Protein AF-A0A353RVN6-F1 (afdb_monomer)

Foldseek 3Di:
DDDDDDDDDPPPPPPDDDDPPPPPDDDPVNVVVVVVVVVVVCVVPVVVVVLVVLLVLVVLVLVLQVLLVVLQVVLCVVPVAGDQDPVSRPPSPRDDRDFFDDKGAHQQDADAQPQRPGDGAGFGIKTAGPVSQKIWTAHDPPRQIDIDGRPDPSCVSNPRDDD

pLDDT: mean 74.22, std 13.63, range [40.97, 96.5]

Mean predicted aligned error: 13.71 Å

Secondary structure (DSSP, 8-state):
------------------------PPPHHHHHHHHHHHHHHHHHHHHHHHHHHHHHHHHHHHHHHHHHHHHHHHHHHHHSS--SSGGGSTT------SSEEEEEE-SS-----TTS-------SEEEEETTSSEEEEE-TTTS-EEEEESSS-HHHHTT----

Radius of gyration: 33.7 Å; Cα contacts (8 Å, |Δi|>4): 199; chains: 1; bounding box: 41×95×95 Å

Structure (mmCIF, N/CA/C/O backbone):
data_AF-A0A353RVN6-F1
#
_entry.id   AF-A0A353RVN6-F1
#
loop_
_atom_site.group_PDB
_atom_site.id
_atom_site.type_symbol
_atom_site.label_atom_id
_atom_site.label_alt_id
_atom_site.label_comp_id
_atom_site.label_asym_id
_atom_site.label_entity_id
_atom_site.label_seq_id
_atom_site.pdbx_PDB_ins_code
_atom_site.Cartn_x
_atom_site.Cartn_y
_atom_site.Cartn_z
_atom_site.occupancy
_atom_site.B_iso_or_equiv
_atom_site.auth_seq_id
_atom_site.auth_comp_id
_atom_site.auth_asym_id
_atom_site.auth_atom_id
_atom_site.pdbx_PDB_model_num
ATOM 1 N N . MET A 1 1 ? 1.000 76.760 68.430 1.00 48.06 1 MET A N 1
ATOM 2 C CA . MET A 1 1 ? 1.349 75.352 68.724 1.00 48.06 1 MET A CA 1
ATOM 3 C C . MET A 1 1 ? 0.126 74.508 68.380 1.00 48.06 1 MET A C 1
ATOM 5 O O . MET A 1 1 ? -0.880 74.608 69.068 1.00 48.06 1 MET A O 1
ATOM 9 N N . SER A 1 2 ? 0.143 73.864 67.212 1.00 41.19 2 SER A N 1
ATOM 10 C CA . SER A 1 2 ? -1.059 73.385 66.518 1.00 41.19 2 SER A CA 1
ATOM 11 C C . SER A 1 2 ? -1.631 72.085 67.089 1.00 41.19 2 SER A C 1
ATOM 13 O O . SER A 1 2 ? -0.909 71.148 67.416 1.00 41.19 2 SER A O 1
ATOM 15 N N . ILE A 1 3 ? -2.959 72.072 67.134 1.00 42.62 3 ILE A N 1
ATOM 16 C CA . ILE A 1 3 ? -3.902 70.984 67.399 1.00 42.62 3 ILE A CA 1
ATOM 17 C C . ILE A 1 3 ? -3.773 69.874 66.343 1.00 42.62 3 ILE A C 1
ATOM 19 O O . ILE A 1 3 ? -3.524 70.168 65.176 1.00 42.62 3 ILE A O 1
ATOM 23 N N . GLY A 1 4 ? -4.067 68.621 66.714 1.00 47.19 4 GLY A N 1
ATOM 24 C CA . GLY A 1 4 ? -4.467 67.604 65.732 1.00 47.19 4 GLY A CA 1
ATOM 25 C C . GLY A 1 4 ? -4.397 66.165 66.229 1.00 47.19 4 GLY A C 1
ATOM 26 O O . GLY A 1 4 ? -3.385 65.497 66.058 1.00 47.19 4 GLY A O 1
ATOM 27 N N . LYS A 1 5 ? -5.479 65.672 66.845 1.00 55.50 5 LYS A N 1
ATOM 28 C CA . LYS A 1 5 ? -5.591 64.299 67.352 1.00 55.50 5 LYS A CA 1
ATOM 29 C C . LYS A 1 5 ? -5.629 63.248 66.237 1.00 55.50 5 LYS A C 1
ATOM 31 O O . LYS A 1 5 ? -6.300 63.398 65.221 1.00 55.50 5 LYS A O 1
ATOM 36 N N . ASN A 1 6 ? -4.976 62.136 66.555 1.00 48.28 6 ASN A N 1
ATOM 37 C CA . ASN A 1 6 ? -5.017 60.825 65.922 1.00 48.28 6 ASN A CA 1
ATOM 38 C C . ASN A 1 6 ? -6.468 60.387 65.624 1.00 48.28 6 ASN A C 1
ATOM 40 O O . ASN A 1 6 ? -7.250 60.144 66.547 1.00 48.28 6 ASN A O 1
ATOM 44 N N . LYS A 1 7 ? -6.837 60.290 64.342 1.00 57.12 7 LYS A N 1
ATOM 45 C CA . LYS A 1 7 ? -8.123 59.730 63.910 1.00 57.12 7 LYS A CA 1
ATOM 46 C C . LYS A 1 7 ? -7.844 58.544 62.997 1.00 57.12 7 LYS A C 1
ATOM 48 O O . LYS A 1 7 ? -7.457 58.707 61.845 1.00 57.12 7 LYS A O 1
ATOM 53 N N . LYS A 1 8 ? -8.010 57.350 63.574 1.00 55.03 8 LYS A N 1
ATOM 54 C CA . LYS A 1 8 ? -7.943 56.050 62.904 1.00 55.03 8 LYS A CA 1
ATOM 55 C C . LYS A 1 8 ? -8.741 56.113 61.603 1.00 55.03 8 LYS A C 1
ATOM 57 O O . LYS A 1 8 ? -9.913 56.476 61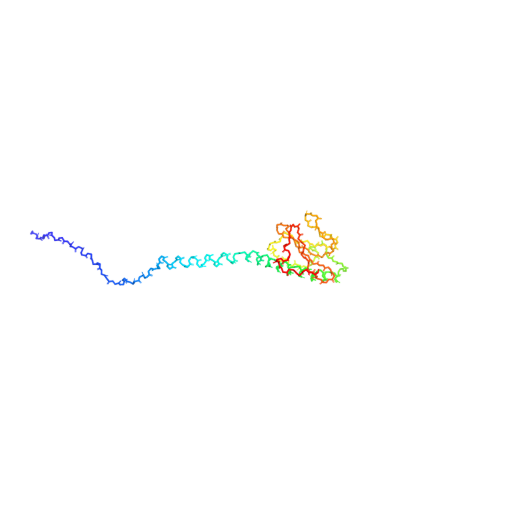.632 1.00 55.03 8 LYS A O 1
ATOM 62 N N . ILE A 1 9 ? -8.103 55.772 60.490 1.00 64.31 9 ILE A N 1
ATOM 63 C CA . ILE A 1 9 ? -8.745 55.635 59.184 1.00 64.31 9 ILE A CA 1
ATOM 64 C C . ILE A 1 9 ? -9.361 54.231 59.157 1.00 64.31 9 ILE A C 1
ATOM 66 O O . ILE A 1 9 ? -8.608 53.257 59.097 1.00 64.31 9 ILE A O 1
ATOM 70 N N . PRO A 1 10 ? -10.693 54.059 59.237 1.00 55.97 10 PRO A N 1
ATOM 71 C CA . PRO A 1 10 ? -11.282 52.768 58.950 1.00 55.97 10 PRO A CA 1
ATOM 72 C C . PRO A 1 10 ? -11.250 52.593 57.432 1.00 55.97 10 PRO A C 1
ATOM 74 O O . PRO A 1 10 ? -12.097 53.134 56.718 1.00 55.97 10 PRO A O 1
ATOM 77 N N . LEU A 1 11 ? -10.271 51.840 56.929 1.00 61.94 11 LEU A N 1
ATOM 78 C CA . LEU A 1 11 ? -10.342 51.252 55.593 1.00 61.94 11 LEU A CA 1
ATOM 79 C C . LEU A 1 11 ? -11.513 50.259 55.591 1.00 61.94 11 LEU A C 1
ATOM 81 O O . LEU A 1 11 ? -11.360 49.061 55.811 1.00 61.94 11 LEU A O 1
ATOM 85 N N . LYS A 1 12 ? -12.723 50.801 55.406 1.00 55.19 12 LYS A N 1
ATOM 86 C CA . LYS A 1 12 ? -13.936 50.055 55.093 1.00 55.19 12 LYS A CA 1
ATOM 87 C C . LYS A 1 12 ? -13.676 49.357 53.765 1.00 55.19 12 LYS A C 1
ATOM 89 O O . LYS A 1 12 ? -13.787 49.977 52.709 1.00 55.19 12 LYS A O 1
ATOM 94 N N . LEU A 1 13 ? -13.329 48.073 53.854 1.00 50.72 13 LEU A N 1
ATOM 95 C C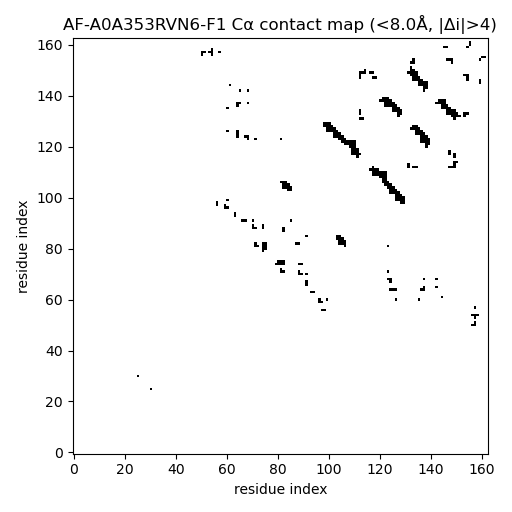A . LEU A 1 13 ? -13.413 47.097 52.777 1.00 50.72 13 LEU A CA 1
ATOM 96 C C . LEU A 1 13 ? -14.797 47.220 52.129 1.00 50.72 13 LEU A C 1
ATOM 98 O O . LEU A 1 13 ? -15.795 46.678 52.604 1.00 50.72 13 LEU A O 1
ATOM 102 N N . ARG A 1 14 ? -14.864 47.990 51.047 1.00 53.34 14 ARG A N 1
ATOM 103 C CA . ARG A 1 14 ? -16.009 48.037 50.153 1.00 53.34 14 ARG A CA 1
ATOM 104 C C . ARG A 1 14 ? -15.912 46.830 49.232 1.00 53.34 14 ARG A C 1
ATOM 106 O O . ARG A 1 14 ? -15.534 46.947 48.072 1.00 53.34 14 ARG A O 1
ATOM 113 N N . CYS A 1 15 ? -16.281 45.672 49.773 1.00 45.44 15 CYS A N 1
ATOM 114 C CA . CYS A 1 15 ? -16.800 44.580 48.963 1.00 45.44 15 CYS A CA 1
ATOM 115 C C . CYS A 1 15 ? -18.066 45.115 48.270 1.00 45.44 15 CYS A C 1
ATOM 117 O O . CYS A 1 15 ? -19.135 45.186 48.873 1.00 45.44 15 CYS A O 1
ATOM 119 N N . SER A 1 16 ? -17.904 45.636 47.053 1.00 57.75 16 SER A N 1
ATOM 120 C CA . SER A 1 16 ? -18.974 46.238 46.255 1.00 57.75 16 SER A CA 1
ATOM 121 C C . SER A 1 16 ? -19.272 45.299 45.097 1.00 57.75 16 SER A C 1
ATOM 123 O O . SER A 1 16 ? -18.613 45.342 44.065 1.00 57.75 16 SER A O 1
ATOM 125 N N . LEU A 1 17 ? -20.229 44.406 45.342 1.00 57.94 17 LEU A N 1
ATOM 126 C CA . LEU A 1 17 ? -21.185 43.849 44.385 1.00 57.94 17 LEU A CA 1
ATOM 127 C C . LEU A 1 17 ? -21.133 44.469 42.978 1.00 57.94 17 LEU A C 1
ATOM 129 O O . LEU A 1 17 ? -21.725 45.524 42.793 1.00 57.94 17 LEU A O 1
ATOM 133 N N . LEU A 1 18 ? -20.560 43.775 41.990 1.00 58.09 18 LEU A N 1
ATOM 134 C CA . LEU A 1 18 ? -21.093 43.718 40.622 1.00 58.09 18 LEU A CA 1
ATOM 135 C C . LEU A 1 18 ? -20.677 42.387 39.966 1.00 58.09 18 LEU A C 1
ATOM 137 O O . LEU A 1 18 ? -19.503 42.145 39.715 1.00 58.09 18 LEU A O 1
ATOM 141 N N . LEU A 1 19 ? -21.690 41.557 39.684 1.00 61.25 19 LEU A N 1
ATOM 142 C CA . LEU A 1 19 ? -21.672 40.305 38.911 1.00 61.25 19 LEU A CA 1
ATOM 143 C C . LEU A 1 19 ? -20.992 39.080 39.555 1.00 61.25 19 LEU A C 1
ATOM 145 O O . LEU A 1 19 ? -20.045 38.519 39.011 1.00 61.25 19 LEU A O 1
ATOM 149 N N . TYR A 1 20 ? -21.618 38.515 40.596 1.00 56.59 20 TYR A N 1
ATOM 150 C CA . TYR A 1 20 ? -21.621 37.050 40.736 1.00 56.59 20 TYR A CA 1
ATOM 151 C C . TYR A 1 20 ? -22.506 36.484 39.618 1.00 56.59 20 TYR A C 1
ATOM 153 O O . TYR A 1 20 ? -23.672 36.139 39.810 1.00 56.59 20 TYR A O 1
ATOM 161 N N . LYS A 1 21 ? -21.966 36.486 38.395 1.00 59.16 21 LYS A N 1
ATOM 162 C CA . LYS A 1 21 ? -22.472 35.664 37.302 1.00 59.16 21 LYS A CA 1
ATOM 163 C C . LYS A 1 21 ? -22.510 34.259 37.887 1.00 59.16 21 LYS A C 1
ATOM 165 O O . LYS A 1 21 ? -21.468 33.779 38.326 1.00 59.16 21 LYS A O 1
ATOM 170 N N . GLN A 1 22 ? -23.694 33.656 38.000 1.00 59.88 22 GLN A N 1
ATOM 171 C CA . GLN A 1 22 ? -23.798 32.276 38.452 1.00 59.88 22 GLN A CA 1
ATOM 172 C C . GLN A 1 22 ? -23.001 31.425 37.469 1.00 59.88 22 GLN A C 1
ATOM 174 O O . GLN A 1 22 ? -23.496 31.050 36.407 1.00 59.88 22 GLN A O 1
ATOM 179 N N . CYS A 1 23 ? -21.741 31.163 37.806 1.00 61.94 23 CYS A N 1
ATOM 180 C CA . CYS A 1 23 ? -20.972 30.095 37.218 1.00 61.94 23 CYS A CA 1
ATOM 181 C C . CYS A 1 23 ? -21.690 28.828 37.665 1.00 61.94 23 CYS A C 1
ATOM 183 O O . CYS A 1 23 ? -21.405 28.278 38.726 1.00 61.94 23 CYS A O 1
ATOM 185 N N . ARG A 1 24 ? -22.704 28.434 36.890 1.00 69.75 24 ARG A N 1
ATOM 186 C CA . ARG A 1 24 ? -23.289 27.103 36.935 1.00 69.75 24 ARG A CA 1
ATOM 187 C C . ARG A 1 24 ? -22.141 26.155 36.607 1.00 69.75 24 ARG A C 1
ATOM 189 O O . ARG A 1 24 ? -21.790 25.982 35.445 1.00 69.75 24 ARG A O 1
ATOM 196 N N . GLY A 1 25 ? -21.466 25.677 37.647 1.00 72.81 25 GLY A N 1
ATOM 197 C CA . GLY A 1 25 ? -20.467 24.632 37.521 1.00 72.81 25 GLY A CA 1
ATOM 198 C C . GLY A 1 25 ? -21.150 23.365 37.023 1.00 72.81 25 GLY A C 1
ATOM 199 O O . GLY A 1 25 ? -22.293 23.098 37.395 1.00 72.81 25 GLY A O 1
ATOM 200 N N . PHE A 1 26 ? -20.454 22.609 36.175 1.00 76.81 26 PHE A N 1
ATOM 201 C CA . PHE A 1 26 ? -20.865 21.259 35.804 1.00 76.81 26 PHE A CA 1
ATOM 202 C C . PHE A 1 26 ? -21.101 20.447 37.076 1.00 76.81 26 PHE A C 1
ATOM 204 O O . PHE A 1 26 ? -20.276 20.469 37.997 1.00 76.81 26 PHE A O 1
ATOM 211 N N . THR A 1 27 ? -22.224 19.740 37.147 1.00 88.38 27 THR A N 1
ATOM 212 C CA . THR A 1 27 ? -22.442 18.834 38.276 1.00 88.38 27 THR A CA 1
ATOM 213 C C . THR A 1 27 ? -21.544 17.605 38.112 1.00 88.38 27 THR A C 1
ATOM 215 O O . THR A 1 27 ? -21.278 17.160 36.995 1.00 88.38 27 THR A O 1
ATOM 218 N N . LEU A 1 28 ? -21.062 17.027 39.218 1.00 86.44 28 LEU A N 1
ATOM 219 C CA . LEU A 1 28 ? -20.218 15.826 39.159 1.00 86.44 28 LEU A CA 1
ATOM 220 C C . LEU A 1 28 ? -20.955 14.662 38.475 1.00 86.44 28 LEU A C 1
ATOM 222 O O . LEU A 1 28 ? -20.349 13.927 37.706 1.00 86.44 28 LEU A O 1
ATOM 226 N N . ALA A 1 29 ? -22.269 14.549 38.693 1.00 91.88 29 ALA A N 1
ATOM 227 C CA . ALA A 1 29 ? -23.115 13.536 38.063 1.00 91.88 29 ALA A CA 1
ATOM 228 C C . ALA A 1 29 ? -23.261 13.723 36.540 1.00 91.88 29 ALA A C 1
ATOM 230 O O . ALA A 1 29 ? -23.381 12.754 35.797 1.00 91.88 29 ALA A O 1
ATOM 231 N N . GLU A 1 30 ? -23.232 14.962 36.060 1.00 90.56 30 GLU A N 1
ATOM 232 C CA . GLU A 1 30 ? -23.301 15.266 34.631 1.00 90.56 30 GLU A CA 1
ATOM 233 C C . GLU A 1 30 ? -21.989 14.899 33.933 1.00 90.56 30 GLU A C 1
ATOM 235 O O . GLU A 1 30 ? -21.997 14.307 32.855 1.00 90.56 30 GLU A O 1
ATOM 240 N N . LEU A 1 31 ? -20.853 15.139 34.593 1.00 89.62 31 LEU A N 1
ATOM 241 C CA . LEU A 1 31 ? -19.553 14.731 34.069 1.00 89.62 31 LEU A CA 1
ATOM 242 C C . LEU A 1 31 ? -19.375 13.201 34.084 1.00 89.62 31 LEU A C 1
ATOM 244 O O . LEU A 1 31 ? -18.828 12.643 33.133 1.00 89.62 31 LEU A O 1
ATOM 248 N N . THR A 1 32 ? -19.848 12.499 35.121 1.00 93.75 32 THR A N 1
ATOM 249 C CA . THR A 1 32 ? -19.687 11.036 35.209 1.00 93.75 32 THR A CA 1
ATOM 250 C C . THR A 1 32 ?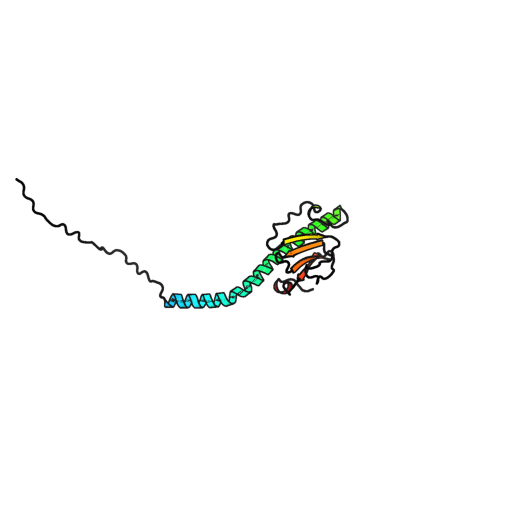 -20.476 10.303 34.131 1.00 93.75 32 THR A C 1
ATOM 252 O O . THR A 1 32 ? -19.941 9.379 33.520 1.00 93.75 32 THR A O 1
ATOM 255 N N . VAL A 1 33 ? -21.704 10.733 33.832 1.00 94.56 33 VAL A N 1
ATOM 256 C CA . VAL A 1 33 ? -22.501 10.133 32.750 1.00 94.56 33 VAL A CA 1
ATOM 257 C C . VAL A 1 33 ? -21.840 10.367 31.390 1.00 94.56 33 VAL A C 1
ATOM 259 O O . VAL A 1 33 ? -21.751 9.433 30.593 1.00 94.56 33 VAL A O 1
ATOM 262 N N . VAL A 1 3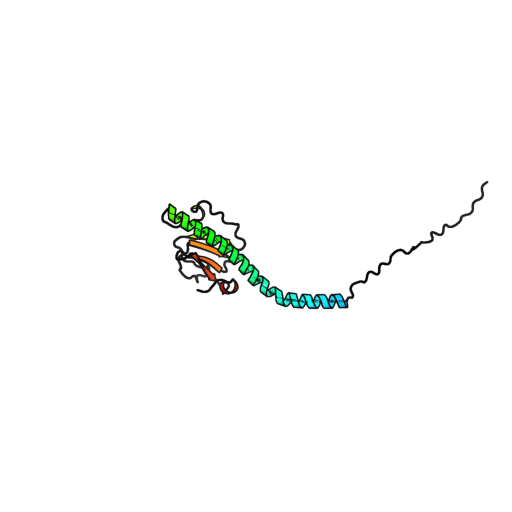4 ? -21.299 11.563 31.131 1.00 95.00 34 VAL A N 1
ATOM 263 C CA . VAL A 1 34 ? -20.590 11.848 29.871 1.00 95.00 34 VAL A CA 1
ATOM 264 C C . VAL A 1 34 ? -19.354 10.964 29.718 1.00 95.00 34 VAL A C 1
ATOM 266 O O . VAL A 1 34 ? -19.170 10.375 28.654 1.00 95.00 34 VAL A O 1
ATOM 269 N N . VAL A 1 35 ? -18.541 10.813 30.771 1.00 94.94 35 VAL A N 1
ATOM 270 C CA . VAL A 1 35 ? -17.340 9.959 30.730 1.00 94.94 35 VAL A CA 1
ATOM 271 C C . VAL A 1 35 ? -17.701 8.482 30.516 1.00 94.94 35 VAL A C 1
ATOM 273 O O . VAL A 1 35 ? -17.012 7.783 29.771 1.00 94.94 35 VAL A O 1
ATOM 276 N N . ILE A 1 36 ? -18.811 8.011 31.092 1.00 96.50 36 ILE A N 1
ATOM 277 C CA . ILE A 1 36 ? -19.324 6.653 30.852 1.00 96.50 36 ILE A CA 1
ATOM 278 C C . ILE A 1 36 ? -19.735 6.482 29.383 1.00 96.50 36 ILE A C 1
ATOM 280 O O . ILE A 1 36 ? -19.344 5.501 28.749 1.00 96.50 36 ILE A O 1
ATOM 284 N N . ILE A 1 37 ? -20.472 7.440 28.815 1.00 96.19 37 ILE A N 1
ATOM 285 C CA . ILE A 1 37 ? -20.932 7.365 27.422 1.00 96.19 37 ILE A CA 1
ATOM 286 C C . ILE A 1 37 ? -19.744 7.402 26.447 1.00 96.19 37 ILE A C 1
ATOM 288 O O . ILE A 1 37 ? -19.656 6.536 25.574 1.00 96.19 37 ILE A O 1
ATOM 292 N N . ILE A 1 38 ? -18.795 8.338 26.602 1.00 95.56 38 ILE A N 1
ATOM 293 C CA . ILE A 1 38 ? -17.594 8.374 25.742 1.00 95.56 38 ILE A CA 1
ATOM 294 C C . ILE A 1 38 ? -16.724 7.124 25.931 1.00 95.56 38 ILE A C 1
ATOM 296 O O . ILE A 1 38 ? -16.126 6.664 24.963 1.00 95.56 38 ILE A O 1
ATOM 300 N N . GLY A 1 39 ? -16.696 6.533 27.132 1.00 95.38 39 GLY A N 1
ATOM 301 C CA . GLY A 1 39 ? -15.993 5.279 27.406 1.00 95.38 39 GLY A CA 1
ATOM 302 C C . GLY A 1 39 ? -16.562 4.100 26.612 1.00 95.38 39 GLY A C 1
ATOM 303 O O . GLY A 1 39 ? -15.805 3.354 25.989 1.00 95.38 39 GLY A O 1
ATOM 304 N N . ILE A 1 40 ? -17.892 3.972 26.557 1.00 95.19 40 ILE A N 1
ATOM 305 C CA . ILE A 1 40 ? -18.570 2.933 25.763 1.00 95.19 40 ILE A CA 1
ATOM 306 C C . ILE A 1 40 ? -18.313 3.147 24.263 1.00 95.19 40 ILE A C 1
ATOM 308 O O . ILE A 1 40 ? -17.965 2.201 23.551 1.00 95.19 40 ILE A O 1
ATOM 312 N N . LEU A 1 41 ? -18.429 4.388 23.776 1.00 94.88 41 LEU A N 1
ATOM 313 C CA . LEU A 1 41 ? -18.177 4.716 22.366 1.00 94.88 41 LEU A CA 1
ATOM 314 C C . LEU A 1 41 ? -16.713 4.465 21.959 1.00 94.88 41 LEU A C 1
ATOM 316 O O . LEU A 1 41 ? -16.451 3.942 20.871 1.00 94.88 41 LEU A O 1
ATOM 320 N N . ALA A 1 42 ? -15.755 4.794 22.829 1.00 90.88 42 ALA A N 1
ATOM 321 C CA . ALA A 1 42 ? -14.334 4.539 22.602 1.00 90.88 42 ALA A CA 1
ATOM 322 C C . ALA A 1 42 ? -14.034 3.032 22.532 1.00 90.88 42 ALA A C 1
ATOM 324 O O . ALA A 1 42 ? -13.361 2.582 21.604 1.00 90.88 42 ALA A O 1
ATOM 325 N N . ALA A 1 43 ? -14.598 2.233 23.443 1.00 90.38 43 ALA A N 1
ATOM 326 C CA . ALA A 1 43 ? -14.391 0.784 23.462 1.00 90.38 43 ALA A CA 1
ATOM 327 C C . ALA A 1 43 ? -14.832 0.099 22.152 1.00 90.38 43 ALA A C 1
ATOM 329 O O . ALA A 1 43 ? -14.155 -0.801 21.659 1.00 90.38 43 ALA A O 1
ATOM 330 N N . VAL A 1 44 ? -15.935 0.554 21.548 1.00 91.00 44 VAL A N 1
ATOM 331 C CA . VAL A 1 44 ? -16.466 -0.018 20.296 1.00 91.00 44 VAL A CA 1
ATOM 332 C C . VAL A 1 44 ? -15.722 0.483 19.046 1.00 91.00 44 VAL A C 1
ATOM 334 O O . VAL A 1 44 ? -15.705 -0.200 18.017 1.00 91.00 44 VAL A O 1
ATOM 337 N N . SER A 1 45 ? -15.119 1.674 19.088 1.00 88.00 45 SER A N 1
ATOM 338 C CA . SER A 1 45 ? -14.522 2.322 17.906 1.00 88.00 45 SER A CA 1
ATOM 339 C C . SER A 1 45 ? -13.043 1.990 17.689 1.00 88.00 45 SER A C 1
ATOM 341 O O . SER A 1 45 ? -12.625 1.834 16.539 1.00 88.00 45 SER A O 1
ATOM 343 N N . LEU A 1 46 ? -12.265 1.800 18.757 1.00 83.44 46 LEU A N 1
ATOM 344 C CA . LEU A 1 46 ? -10.822 1.533 18.686 1.00 83.44 46 LEU A CA 1
ATOM 345 C C . LEU A 1 46 ? -10.396 0.353 17.787 1.00 83.44 46 LEU A C 1
ATOM 347 O O . LEU A 1 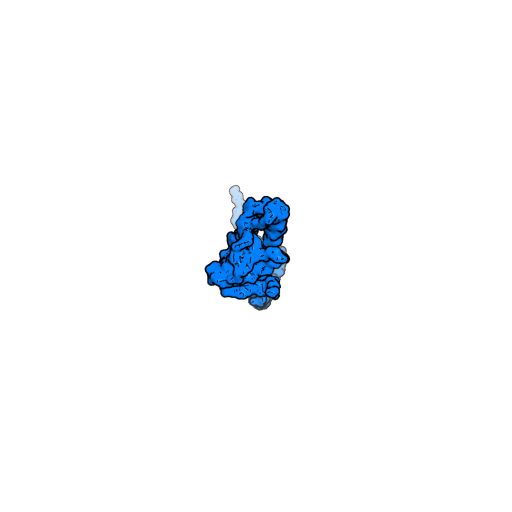46 ? -9.466 0.542 16.998 1.00 83.44 46 LEU A O 1
ATOM 351 N N . PRO A 1 47 ? -11.032 -0.839 17.816 1.00 80.88 47 PRO A N 1
ATOM 352 C CA . PRO A 1 47 ? -10.543 -1.970 17.021 1.00 80.88 47 PRO A CA 1
ATOM 353 C C . PRO A 1 47 ? -10.656 -1.741 15.508 1.00 80.88 47 PRO A C 1
ATOM 355 O O . PRO A 1 47 ? -9.908 -2.336 14.738 1.00 80.88 47 PRO A O 1
ATOM 358 N N . ARG A 1 48 ? -11.556 -0.859 15.054 1.00 79.00 48 ARG A N 1
ATOM 359 C CA . ARG A 1 48 ? -11.734 -0.569 13.621 1.00 79.00 48 ARG A CA 1
ATOM 360 C C . ARG A 1 48 ? -10.651 0.358 13.063 1.00 79.00 48 ARG A C 1
ATOM 362 O O . ARG A 1 48 ? -10.394 0.343 11.860 1.00 79.00 48 ARG A O 1
ATOM 369 N N . LEU A 1 49 ? -9.997 1.141 13.923 1.00 82.25 49 LEU A N 1
ATOM 370 C CA . LEU A 1 49 ? -8.990 2.120 13.511 1.00 82.25 49 LEU A CA 1
ATOM 371 C C . LEU A 1 49 ? -7.718 1.456 12.963 1.00 82.25 49 LEU A C 1
ATOM 373 O O . LEU A 1 49 ? -7.128 1.951 12.003 1.00 82.25 49 LEU A O 1
ATOM 377 N N . SER A 1 50 ? -7.312 0.316 13.528 1.00 80.81 50 SER A N 1
ATOM 378 C CA . SER A 1 50 ? -6.118 -0.415 13.085 1.00 80.81 50 SER A CA 1
ATOM 379 C C . SER A 1 50 ? -6.286 -0.993 11.675 1.00 80.81 50 SER A C 1
ATOM 381 O O . SER A 1 50 ? -5.387 -0.858 10.844 1.00 80.81 50 SER A O 1
ATOM 383 N N . ALA A 1 51 ? -7.452 -1.572 11.374 1.00 78.88 51 ALA A N 1
ATOM 384 C CA . ALA A 1 51 ? -7.786 -2.071 10.042 1.00 78.88 51 ALA A CA 1
ATOM 385 C C . ALA A 1 51 ? -7.876 -0.929 9.016 1.00 78.88 51 ALA A C 1
ATOM 387 O O . ALA A 1 51 ? -7.330 -1.039 7.919 1.00 78.88 51 ALA A O 1
ATOM 388 N N . PHE A 1 52 ? -8.488 0.200 9.393 1.00 81.56 52 PHE A N 1
ATOM 389 C CA . PHE A 1 52 ? -8.559 1.381 8.532 1.00 81.56 52 PHE A CA 1
ATOM 390 C C . PHE A 1 52 ? -7.171 1.954 8.214 1.00 81.56 52 PHE A C 1
ATOM 392 O O . PHE A 1 52 ? -6.875 2.232 7.056 1.00 81.56 52 PHE A O 1
ATOM 399 N N . SER A 1 53 ? -6.285 2.063 9.209 1.00 82.75 53 SER A N 1
ATOM 400 C CA . SER A 1 53 ? -4.915 2.547 8.992 1.00 82.75 53 SER A CA 1
ATOM 401 C C . SER A 1 53 ? -4.131 1.659 8.020 1.00 82.75 53 SER A C 1
ATOM 403 O O . SER A 1 53 ? -3.409 2.175 7.170 1.00 82.75 53 SER A O 1
ATOM 405 N N . ARG A 1 54 ? -4.307 0.333 8.094 1.00 78.81 54 ARG A N 1
ATOM 406 C CA . ARG A 1 54 ? -3.709 -0.607 7.131 1.00 78.81 54 ARG A CA 1
ATOM 407 C C . ARG A 1 54 ? -4.271 -0.409 5.725 1.00 78.81 54 ARG A C 1
ATOM 409 O O . ARG A 1 54 ? -3.495 -0.325 4.783 1.00 78.81 54 ARG A O 1
ATOM 416 N N . LYS A 1 55 ? -5.593 -0.254 5.589 1.00 80.31 55 LYS A N 1
ATOM 417 C CA . LYS A 1 55 ? -6.237 0.026 4.297 1.00 80.31 55 LYS A CA 1
ATOM 418 C C . LYS A 1 55 ? -5.693 1.299 3.641 1.00 80.31 55 LYS A C 1
ATOM 420 O O . LYS A 1 55 ? -5.427 1.287 2.449 1.00 80.31 55 LYS A O 1
ATOM 425 N N . VAL A 1 56 ? -5.489 2.371 4.406 1.00 82.62 56 VAL A N 1
ATOM 426 C CA . VAL A 1 56 ? -4.930 3.625 3.867 1.00 82.62 56 VAL A CA 1
ATOM 427 C C . VAL A 1 56 ? -3.507 3.422 3.334 1.00 82.62 56 VAL A C 1
ATOM 429 O O . VAL A 1 56 ? -3.210 3.861 2.229 1.00 82.62 56 VAL A O 1
ATOM 432 N N . LYS A 1 57 ? -2.648 2.702 4.070 1.00 81.50 57 LYS A N 1
ATOM 433 C CA . LYS A 1 57 ? -1.292 2.360 3.597 1.00 81.50 57 LYS A CA 1
ATOM 434 C C . LYS A 1 57 ? -1.335 1.530 2.312 1.00 81.50 57 LYS A C 1
ATOM 436 O O . LYS A 1 57 ? -0.584 1.777 1.380 1.00 81.50 57 LYS A O 1
ATOM 441 N N . ASN A 1 58 ? -2.251 0.574 2.245 1.00 80.19 58 ASN A N 1
ATOM 442 C CA . ASN A 1 58 ? -2.445 -0.274 1.074 1.00 80.19 58 ASN A CA 1
ATOM 443 C C . ASN A 1 58 ? -2.882 0.521 -0.167 1.00 80.19 58 ASN A C 1
ATOM 445 O O . ASN A 1 58 ? -2.378 0.272 -1.257 1.00 80.19 58 ASN A O 1
ATOM 449 N N . GLN A 1 59 ? -3.764 1.510 0.005 1.00 82.75 59 GLN A N 1
ATOM 450 C CA . GLN A 1 59 ? -4.166 2.421 -1.074 1.00 82.75 59 GLN A CA 1
ATOM 451 C C . GLN A 1 59 ? -3.002 3.297 -1.555 1.00 82.75 59 GLN A C 1
ATOM 453 O O . GLN A 1 59 ? -2.896 3.581 -2.743 1.00 82.75 59 GLN A O 1
ATOM 458 N N . GLU A 1 60 ? -2.108 3.709 -0.652 1.00 82.88 60 GLU A N 1
ATOM 459 C CA . GLU A 1 60 ? -0.873 4.406 -1.027 1.00 82.88 60 GLU A CA 1
ATOM 460 C C . GLU A 1 60 ? 0.034 3.510 -1.881 1.00 82.88 60 GLU A C 1
ATOM 462 O O . GLU A 1 60 ? 0.492 3.936 -2.940 1.00 82.88 60 GLU A O 1
ATOM 467 N N . ALA A 1 61 ? 0.233 2.256 -1.468 1.00 82.44 61 ALA A N 1
ATOM 468 C CA . ALA A 1 61 ? 1.009 1.285 -2.237 1.00 82.44 61 ALA A CA 1
ATOM 469 C C . ALA A 1 61 ? 0.417 1.020 -3.626 1.00 82.44 61 ALA A C 1
ATOM 471 O O . ALA A 1 61 ? 1.163 0.979 -4.600 1.00 82.44 61 ALA A O 1
ATOM 472 N N . GLU A 1 62 ? -0.905 0.883 -3.732 1.00 82.44 62 GLU A N 1
ATOM 473 C CA . GLU A 1 62 ? -1.599 0.721 -5.012 1.00 82.44 62 GLU A CA 1
ATOM 474 C C . GLU A 1 62 ? -1.336 1.903 -5.954 1.00 82.44 62 GLU A C 1
ATOM 476 O O . GLU A 1 62 ? -0.918 1.699 -7.091 1.00 82.44 62 GLU A O 1
ATOM 481 N N . MET A 1 63 ? -1.476 3.143 -5.478 1.00 84.81 63 MET A N 1
ATOM 482 C CA . MET A 1 63 ? -1.190 4.320 -6.308 1.00 84.81 63 MET A CA 1
ATOM 483 C C . MET A 1 63 ? 0.263 4.348 -6.803 1.00 84.81 63 MET A C 1
ATOM 485 O O . MET A 1 63 ? 0.511 4.678 -7.963 1.00 84.81 63 MET A O 1
ATOM 489 N N . VAL A 1 64 ? 1.224 3.984 -5.949 1.00 85.31 64 VAL A N 1
ATOM 490 C CA . VAL A 1 64 ? 2.643 3.954 -6.333 1.00 85.31 64 VAL A CA 1
ATOM 491 C C . VAL A 1 64 ? 2.935 2.827 -7.326 1.00 85.31 64 VAL A C 1
ATOM 493 O O . VAL A 1 64 ? 3.659 3.047 -8.295 1.00 85.31 64 VAL A O 1
ATOM 496 N N . LEU A 1 65 ? 2.365 1.637 -7.125 1.00 84.44 65 LEU A N 1
ATOM 497 C CA . LEU A 1 65 ? 2.557 0.503 -8.031 1.00 84.44 65 LEU A CA 1
ATOM 498 C C . LEU A 1 65 ? 1.933 0.746 -9.409 1.00 84.44 65 LEU A C 1
ATOM 500 O O . LEU A 1 65 ? 2.552 0.367 -10.398 1.00 84.44 65 LEU A O 1
ATOM 504 N N . LEU A 1 66 ? 0.773 1.412 -9.494 1.00 85.62 66 LEU A N 1
ATOM 505 C CA . LEU A 1 66 ? 0.192 1.828 -10.780 1.00 85.62 66 LEU A CA 1
ATOM 506 C C . LEU A 1 66 ? 1.119 2.784 -11.529 1.00 85.62 66 LEU A C 1
ATOM 508 O O . LEU A 1 66 ? 1.399 2.576 -12.703 1.00 85.62 66 LEU A O 1
ATOM 512 N N . HIS A 1 67 ? 1.655 3.787 -10.834 1.00 85.94 67 HIS A N 1
ATOM 513 C CA . HIS A 1 67 ? 2.576 4.741 -11.445 1.00 85.94 67 HIS A CA 1
ATOM 514 C C . HIS A 1 67 ? 3.845 4.060 -11.986 1.00 85.94 67 HIS A C 1
ATOM 516 O O . HIS A 1 67 ? 4.357 4.418 -13.043 1.00 85.94 67 HIS A O 1
ATOM 522 N N . ILE A 1 68 ? 4.358 3.058 -11.268 1.00 85.81 68 ILE A N 1
ATOM 523 C CA . ILE A 1 68 ? 5.512 2.274 -11.722 1.00 85.81 68 ILE A CA 1
ATOM 524 C C . ILE A 1 68 ? 5.135 1.368 -12.891 1.00 85.81 68 ILE A C 1
ATOM 526 O O . ILE A 1 68 ? 5.928 1.220 -13.812 1.00 85.81 68 ILE A O 1
ATOM 530 N N . TYR A 1 69 ? 3.947 0.769 -12.866 1.00 86.00 69 TYR A N 1
ATOM 531 C CA . TYR A 1 69 ? 3.453 -0.062 -13.956 1.00 86.00 69 TYR A CA 1
ATOM 532 C C . TYR A 1 69 ? 3.342 0.730 -15.267 1.00 86.00 69 TYR A C 1
ATOM 534 O O . TYR A 1 69 ? 3.822 0.263 -16.299 1.00 86.00 69 TYR A O 1
ATOM 542 N N . ASP A 1 70 ? 2.802 1.949 -15.218 1.00 87.44 70 ASP A N 1
ATOM 543 C CA . ASP A 1 70 ? 2.727 2.827 -16.390 1.00 87.44 70 ASP A CA 1
ATOM 544 C C . ASP A 1 70 ? 4.131 3.171 -16.914 1.00 87.44 70 ASP A C 1
ATOM 546 O O . ASP A 1 70 ? 4.413 2.998 -18.101 1.00 87.44 70 ASP A O 1
ATOM 550 N N . ALA A 1 71 ? 5.056 3.534 -16.019 1.00 87.06 71 ALA A N 1
ATOM 551 C CA . ALA A 1 71 ? 6.447 3.801 -16.389 1.00 87.06 71 ALA A CA 1
ATOM 552 C C . ALA A 1 71 ? 7.154 2.570 -16.990 1.00 87.06 71 ALA A C 1
ATOM 554 O O . ALA A 1 71 ? 7.959 2.698 -17.911 1.00 87.06 71 ALA A O 1
ATOM 555 N N . GLN A 1 72 ? 6.847 1.370 -16.495 1.00 85.81 72 GLN A N 1
ATOM 556 C CA . GLN A 1 72 ? 7.371 0.110 -17.022 1.00 85.81 72 GLN A CA 1
ATOM 557 C C . GLN A 1 72 ? 6.847 -0.194 -18.426 1.00 85.81 72 GLN A C 1
ATOM 559 O O . GLN A 1 72 ? 7.609 -0.658 -19.274 1.00 85.81 72 GLN A O 1
ATOM 564 N N . ILE A 1 73 ? 5.568 0.083 -18.698 1.00 87.31 73 ILE A N 1
ATOM 565 C CA . ILE A 1 73 ? 5.010 -0.045 -20.049 1.00 87.31 73 ILE A CA 1
ATOM 566 C C . ILE A 1 73 ? 5.708 0.915 -21.006 1.00 87.31 73 ILE A C 1
ATOM 568 O O . ILE A 1 73 ? 6.076 0.505 -22.108 1.00 87.31 73 ILE A O 1
ATOM 572 N N . ASP A 1 74 ? 5.882 2.173 -20.609 1.00 87.62 74 ASP A N 1
ATOM 573 C CA . ASP A 1 74 ? 6.520 3.171 -21.465 1.00 87.62 74 ASP A CA 1
ATOM 574 C C . ASP A 1 74 ? 7.988 2.816 -21.735 1.00 87.62 74 ASP A C 1
ATOM 576 O O . ASP A 1 74 ? 8.409 2.796 -22.892 1.00 87.62 74 ASP A O 1
ATOM 580 N N . TYR A 1 75 ? 8.725 2.371 -20.715 1.00 86.81 75 TYR A N 1
ATOM 581 C CA . TYR A 1 75 ? 10.085 1.858 -20.888 1.00 86.81 75 TYR A CA 1
ATOM 582 C C . TYR A 1 75 ? 10.142 0.640 -21.827 1.00 86.81 75 TYR A C 1
ATOM 584 O O . TYR A 1 75 ? 10.996 0.568 -22.714 1.00 86.81 75 TYR A O 1
ATOM 592 N N . ASN A 1 76 ? 9.196 -0.297 -21.702 1.00 88.12 76 ASN A N 1
ATOM 593 C CA . ASN A 1 76 ? 9.115 -1.459 -22.588 1.00 88.12 76 ASN A CA 1
ATOM 594 C C . ASN A 1 76 ? 8.814 -1.061 -24.046 1.00 88.12 76 ASN A C 1
ATOM 596 O O . ASN A 1 76 ? 9.318 -1.687 -24.976 1.00 88.12 76 ASN A O 1
ATOM 600 N N . ARG A 1 77 ? 8.048 0.011 -24.282 1.00 88.50 77 ARG A N 1
ATOM 601 C CA . ARG A 1 77 ? 7.814 0.537 -25.642 1.00 88.50 77 ARG A CA 1
ATOM 602 C C . ARG A 1 77 ? 9.077 1.118 -26.274 1.00 88.50 77 ARG A C 1
ATOM 604 O O . ARG A 1 77 ? 9.222 1.045 -27.493 1.00 88.50 77 ARG A O 1
ATOM 611 N N . GLU A 1 78 ? 9.967 1.689 -25.471 1.00 88.00 78 GLU A N 1
ATOM 612 C CA . GLU A 1 78 ? 11.203 2.318 -25.944 1.00 88.00 78 GLU A CA 1
ATOM 613 C C . GLU A 1 78 ? 12.345 1.312 -26.134 1.00 88.00 78 GLU A C 1
ATOM 615 O O . GLU A 1 78 ? 13.050 1.353 -27.144 1.00 88.00 78 GLU A O 1
ATOM 620 N N . VAL A 1 79 ? 12.530 0.407 -25.170 1.00 86.81 79 VAL A N 1
ATOM 621 C CA . VAL A 1 79 ? 13.698 -0.490 -25.086 1.00 86.81 79 VAL A CA 1
ATOM 622 C C . VAL A 1 79 ? 13.357 -1.934 -25.483 1.00 86.81 79 VAL A C 1
ATOM 624 O O . VAL A 1 79 ? 14.253 -2.721 -25.794 1.00 86.81 79 VAL A O 1
ATOM 627 N N . GLY A 1 80 ? 12.071 -2.292 -25.514 1.00 84.94 80 GLY A N 1
ATOM 628 C CA . GLY A 1 80 ? 11.591 -3.633 -25.860 1.00 84.94 80 GLY A CA 1
ATOM 629 C C . GLY A 1 80 ? 11.726 -4.671 -24.742 1.00 84.94 80 GLY A C 1
ATOM 630 O O . GLY A 1 80 ? 11.528 -5.852 -25.011 1.00 84.94 80 GLY A O 1
ATOM 631 N N . ASN A 1 81 ? 12.097 -4.251 -23.526 1.00 85.88 81 ASN A N 1
ATOM 632 C CA . ASN A 1 81 ? 12.131 -5.082 -22.320 1.00 85.88 81 ASN A CA 1
ATOM 633 C C . ASN A 1 81 ? 11.705 -4.253 -21.098 1.00 85.88 81 ASN A C 1
ATOM 635 O O . ASN A 1 81 ? 11.857 -3.031 -21.104 1.00 85.88 81 ASN A O 1
ATOM 639 N N . TYR A 1 82 ? 11.240 -4.911 -20.033 1.00 85.62 82 TYR A N 1
ATOM 640 C CA . TYR A 1 82 ? 10.972 -4.256 -18.750 1.00 85.62 82 TYR A CA 1
ATOM 641 C C . TYR A 1 82 ? 12.265 -3.875 -18.019 1.00 85.62 82 TYR A C 1
ATOM 643 O O . TYR A 1 82 ? 13.323 -4.481 -18.202 1.00 85.62 82 TYR A O 1
ATOM 651 N N . ALA A 1 83 ? 12.191 -2.833 -17.195 1.00 84.94 83 ALA A N 1
ATOM 652 C CA . ALA A 1 83 ? 13.312 -2.396 -16.381 1.00 84.94 83 ALA A CA 1
ATOM 653 C C . ALA A 1 83 ? 13.487 -3.312 -15.166 1.00 84.94 83 ALA A C 1
ATOM 655 O O . ALA A 1 83 ? 12.519 -3.669 -14.499 1.00 84.94 83 ALA A O 1
ATOM 656 N N . ASN A 1 84 ? 14.742 -3.598 -14.824 1.00 83.25 84 ASN A N 1
ATOM 657 C CA . ASN A 1 84 ? 15.156 -4.382 -13.656 1.00 83.25 84 ASN A CA 1
ATOM 658 C C . ASN A 1 84 ? 15.632 -3.508 -12.478 1.00 83.25 84 ASN A C 1
ATOM 660 O O . ASN A 1 84 ? 16.167 -4.002 -11.486 1.00 83.25 84 ASN A O 1
ATOM 664 N N . ASN A 1 85 ? 15.506 -2.186 -12.599 1.00 78.88 85 ASN A N 1
ATOM 665 C CA . ASN A 1 85 ? 15.867 -1.244 -11.554 1.00 78.88 85 ASN A CA 1
ATOM 666 C C . ASN A 1 85 ? 15.047 0.043 -11.671 1.00 78.88 85 ASN A C 1
ATOM 668 O O . ASN A 1 85 ? 14.723 0.488 -12.770 1.00 78.88 85 ASN A O 1
ATOM 672 N N . VAL A 1 86 ? 14.789 0.687 -10.530 1.00 76.69 86 VAL A N 1
ATOM 673 C CA . VAL A 1 86 ? 14.112 1.993 -10.468 1.00 76.69 86 VAL A CA 1
ATOM 674 C C . VAL A 1 86 ? 14.881 3.064 -11.247 1.00 76.69 86 VAL A C 1
ATOM 676 O O . VAL A 1 86 ? 14.264 3.901 -11.891 1.00 76.69 86 VAL A O 1
ATOM 679 N N . GLY A 1 87 ? 16.217 3.023 -11.240 1.00 75.94 87 GLY A N 1
ATOM 680 C CA . GLY A 1 87 ? 17.050 4.010 -11.932 1.00 75.94 87 GLY A CA 1
ATOM 681 C C . GLY A 1 87 ? 17.013 3.928 -13.461 1.00 75.94 87 GLY A C 1
ATOM 682 O O . GLY A 1 87 ? 17.424 4.879 -14.119 1.00 75.94 87 GLY A O 1
ATOM 683 N N . SER A 1 88 ? 16.531 2.818 -14.026 1.00 77.62 88 SER A N 1
ATOM 684 C CA . SER A 1 88 ? 16.370 2.653 -15.476 1.00 77.62 88 SER A CA 1
ATOM 685 C C . SER A 1 88 ? 15.071 3.268 -15.993 1.00 77.62 88 SER A C 1
ATOM 687 O O . SER A 1 88 ? 14.976 3.580 -17.176 1.00 77.62 88 SER A O 1
ATOM 689 N N . LEU A 1 89 ? 14.087 3.468 -15.116 1.00 77.44 89 LEU A N 1
ATOM 690 C CA . LEU A 1 89 ? 12.833 4.125 -15.457 1.00 77.44 89 LEU A CA 1
ATOM 691 C C . LEU A 1 89 ? 13.047 5.634 -15.360 1.00 77.44 89 LEU A C 1
ATOM 693 O O . LEU A 1 89 ? 13.191 6.185 -14.265 1.00 77.44 89 LEU A O 1
ATOM 697 N N . ALA A 1 90 ? 13.111 6.300 -16.511 1.00 61.28 90 ALA A N 1
ATOM 698 C CA . ALA A 1 90 ? 13.245 7.747 -16.559 1.00 61.28 90 ALA A CA 1
ATOM 699 C C . ALA A 1 90 ? 12.072 8.410 -15.806 1.00 61.28 90 ALA A C 1
ATOM 701 O O . ALA A 1 90 ? 10.911 8.108 -16.053 1.00 61.28 90 ALA A O 1
ATOM 702 N N . GLU A 1 91 ? 12.397 9.291 -14.856 1.00 60.16 91 GLU A N 1
ATOM 703 C CA . GLU A 1 91 ? 11.452 10.148 -14.118 1.00 60.16 91 GLU A CA 1
ATOM 704 C C . GLU A 1 91 ? 10.336 9.456 -13.311 1.00 60.16 91 GLU A C 1
ATOM 706 O O . GLU A 1 91 ? 9.297 10.059 -13.038 1.00 60.16 91 GLU A O 1
ATOM 711 N N . VAL A 1 92 ? 10.551 8.243 -12.790 1.00 68.12 92 VAL A N 1
ATOM 712 C CA . VAL A 1 92 ? 9.661 7.742 -11.729 1.00 68.12 92 VAL A CA 1
ATOM 713 C C . VAL A 1 92 ? 9.931 8.520 -10.439 1.00 68.12 92 VAL A C 1
ATOM 715 O O . VAL A 1 92 ? 10.821 8.186 -9.654 1.00 68.12 92 VAL A O 1
ATOM 718 N N . SER A 1 93 ? 9.137 9.563 -10.183 1.00 62.34 93 SER A N 1
ATOM 719 C CA . SER A 1 93 ? 9.099 10.200 -8.868 1.00 62.34 93 SER A CA 1
ATOM 720 C C . SER A 1 93 ? 8.378 9.269 -7.896 1.00 62.34 93 SER A C 1
ATOM 722 O O . SER A 1 93 ? 7.159 9.338 -7.745 1.00 62.34 93 SER A O 1
ATOM 724 N N . VAL A 1 94 ? 9.116 8.363 -7.253 1.00 68.00 94 VAL A N 1
ATOM 725 C CA . VAL A 1 94 ? 8.555 7.524 -6.188 1.00 68.00 94 VAL A CA 1
ATOM 726 C C . VAL A 1 94 ? 8.265 8.445 -4.997 1.00 68.00 94 VAL A C 1
ATOM 728 O O . VAL A 1 94 ? 9.209 8.980 -4.405 1.00 68.00 94 VAL A O 1
ATOM 731 N N . PRO A 1 95 ? 6.990 8.681 -4.631 1.00 67.69 95 PRO A N 1
ATOM 732 C CA . PRO A 1 95 ? 6.680 9.441 -3.432 1.00 67.69 95 PRO A CA 1
ATOM 733 C C . PRO A 1 95 ? 7.271 8.715 -2.222 1.00 67.69 95 PRO A C 1
ATOM 735 O O . PRO A 1 95 ? 7.401 7.491 -2.225 1.00 67.69 95 PRO A O 1
ATOM 738 N N . ALA A 1 96 ? 7.633 9.454 -1.172 1.00 70.38 96 ALA A N 1
ATOM 739 C CA . ALA A 1 96 ? 8.159 8.840 0.043 1.00 70.38 96 ALA A CA 1
ATOM 740 C C . ALA A 1 96 ? 7.158 7.810 0.592 1.00 70.38 96 ALA A C 1
ATOM 742 O O . ALA A 1 96 ? 6.087 8.184 1.063 1.00 70.38 96 ALA A O 1
ATOM 743 N N . LEU A 1 97 ? 7.535 6.532 0.536 1.00 74.12 97 LEU A N 1
ATOM 744 C CA . LEU A 1 97 ? 6.693 5.404 0.917 1.00 74.12 97 LEU A CA 1
ATOM 745 C C . LEU A 1 97 ? 6.445 5.408 2.429 1.00 74.12 97 LEU A C 1
ATOM 747 O O . LEU A 1 97 ? 7.321 5.046 3.222 1.00 74.12 97 LEU A O 1
ATOM 751 N N . LYS A 1 98 ? 5.250 5.811 2.867 1.00 76.25 98 LYS A N 1
ATOM 752 C CA . LYS A 1 98 ? 4.912 5.833 4.295 1.00 76.25 98 LYS A CA 1
ATOM 753 C C . LYS A 1 98 ? 4.303 4.504 4.728 1.00 76.25 98 LYS A C 1
ATOM 755 O O . LYS A 1 98 ? 3.095 4.301 4.734 1.00 76.25 98 LYS A O 1
ATOM 760 N N . GLY A 1 99 ? 5.159 3.608 5.210 1.00 75.88 99 GLY A N 1
ATOM 761 C CA . GLY A 1 99 ? 4.745 2.303 5.747 1.00 75.88 99 GLY A CA 1
ATOM 762 C C . GLY A 1 99 ? 5.296 1.103 4.985 1.00 75.88 99 GLY A C 1
ATOM 763 O O . GLY A 1 99 ? 5.042 -0.027 5.405 1.00 75.88 99 GLY A O 1
ATOM 764 N N . PHE A 1 100 ? 6.076 1.356 3.933 1.00 81.38 100 PHE A N 1
ATOM 765 C CA . PHE A 1 100 ? 6.800 0.352 3.162 1.00 81.38 100 PHE A CA 1
ATOM 766 C C . PHE A 1 100 ? 8.294 0.658 3.196 1.00 81.38 100 PHE A C 1
ATOM 768 O O . PHE A 1 100 ? 8.703 1.820 3.156 1.00 81.38 100 PHE A O 1
ATOM 775 N N . LYS A 1 101 ? 9.091 -0.401 3.302 1.00 79.88 101 LYS A N 1
ATOM 776 C CA . LYS A 1 101 ? 10.534 -0.345 3.564 1.00 79.88 101 LYS A CA 1
ATOM 777 C C . LYS A 1 101 ? 11.339 -0.287 2.284 1.00 79.88 101 LYS A C 1
ATOM 779 O O . LYS A 1 101 ? 12.353 0.402 2.222 1.00 79.88 101 LYS A O 1
ATOM 784 N N . SER A 1 102 ? 10.893 -1.018 1.272 1.00 78.44 102 SER A N 1
ATOM 785 C CA . SER A 1 102 ? 11.570 -1.093 -0.011 1.00 78.44 102 SER A CA 1
ATOM 786 C C . SER A 1 102 ? 10.570 -1.213 -1.147 1.00 78.44 102 SER A C 1
ATOM 788 O O . SER A 1 102 ? 9.557 -1.910 -1.052 1.00 78.44 102 SER A O 1
ATOM 790 N N . LEU A 1 103 ? 10.909 -0.530 -2.235 1.00 83.94 103 LEU A N 1
ATOM 791 C CA . LEU A 1 103 ? 10.402 -0.799 -3.565 1.00 83.94 103 LEU A CA 1
ATOM 792 C C . LEU A 1 103 ? 11.453 -1.637 -4.284 1.00 83.94 103 LEU A C 1
ATOM 794 O O . LEU A 1 103 ? 12.617 -1.243 -4.342 1.00 83.94 103 LEU A O 1
ATOM 798 N N . THR A 1 104 ? 11.039 -2.774 -4.827 1.00 82.12 104 THR A N 1
ATOM 799 C CA . THR A 1 104 ? 11.895 -3.605 -5.675 1.00 82.12 104 THR A CA 1
ATOM 800 C C . THR A 1 104 ? 11.256 -3.712 -7.041 1.00 82.12 104 THR A C 1
ATOM 802 O O . THR A 1 104 ? 10.054 -3.950 -7.144 1.00 82.12 104 THR A O 1
ATOM 805 N N . ILE A 1 105 ? 12.070 -3.518 -8.067 1.00 84.69 105 ILE A N 1
ATOM 806 C CA . ILE A 1 105 ? 11.699 -3.692 -9.461 1.00 84.69 105 ILE A CA 1
ATOM 807 C C . ILE A 1 105 ? 12.559 -4.821 -9.991 1.00 84.69 105 ILE A C 1
ATOM 809 O O . ILE A 1 105 ? 13.776 -4.790 -9.816 1.00 84.69 105 ILE A O 1
ATOM 813 N N . SER A 1 106 ? 11.911 -5.791 -10.606 1.00 76.25 106 SER A N 1
ATOM 814 C CA . SER A 1 106 ? 12.542 -6.964 -11.187 1.00 76.25 106 SER A CA 1
ATOM 815 C C . SER A 1 106 ? 11.683 -7.406 -12.361 1.00 76.25 106 SER A C 1
ATOM 817 O O . SER A 1 106 ? 10.487 -7.166 -12.359 1.00 76.25 106 SER A O 1
ATOM 819 N N . ASP A 1 107 ? 12.287 -8.064 -13.335 1.00 67.12 107 ASP A N 1
ATOM 820 C CA . ASP A 1 107 ? 11.638 -8.639 -14.519 1.00 67.12 107 ASP A CA 1
ATOM 821 C C . ASP A 1 107 ? 11.572 -10.178 -14.457 1.00 67.12 107 ASP A C 1
ATOM 823 O O . ASP A 1 107 ? 10.986 -10.823 -15.318 1.00 67.12 107 ASP A O 1
ATOM 827 N N . SER A 1 108 ? 12.202 -10.807 -13.454 1.00 62.47 108 SER A N 1
ATOM 828 C CA . SER A 1 108 ? 12.300 -12.272 -13.394 1.00 62.47 108 SER A CA 1
ATOM 829 C C . SER A 1 108 ? 12.654 -12.828 -12.004 1.00 62.47 108 SER A C 1
ATOM 831 O O . SER A 1 108 ? 13.451 -13.765 -11.884 1.00 62.47 108 SER A O 1
ATOM 833 N N . SER A 1 109 ? 12.089 -12.285 -10.924 1.00 62.09 109 SER A N 1
ATOM 834 C CA . SER A 1 109 ? 12.291 -12.851 -9.579 1.00 62.09 109 SER A CA 1
ATOM 835 C C . SER A 1 109 ? 11.018 -13.457 -9.009 1.00 62.09 109 SER A C 1
ATOM 837 O O . SER A 1 109 ? 9.948 -12.868 -9.084 1.00 62.09 109 SER A O 1
ATOM 839 N N . THR A 1 110 ? 11.148 -14.623 -8.377 1.00 63.75 110 THR A N 1
ATOM 840 C CA . THR A 1 110 ? 10.087 -15.194 -7.545 1.00 63.75 110 THR A CA 1
ATOM 841 C C . THR A 1 110 ? 9.858 -14.302 -6.333 1.00 63.75 110 THR A C 1
ATOM 843 O O . THR A 1 110 ? 10.819 -13.951 -5.640 1.00 63.75 110 THR A O 1
ATOM 846 N N . ILE A 1 111 ? 8.603 -13.987 -6.024 1.00 65.69 111 ILE A N 1
ATOM 847 C CA . ILE A 1 111 ? 8.265 -13.256 -4.800 1.00 65.69 111 ILE A CA 1
ATOM 848 C C . ILE A 1 111 ? 8.383 -14.218 -3.632 1.00 65.69 111 ILE A C 1
ATOM 850 O O . ILE A 1 111 ? 7.470 -14.982 -3.332 1.00 65.69 111 ILE A O 1
ATOM 854 N N . ALA A 1 112 ? 9.531 -14.187 -2.968 1.00 61.84 112 ALA A N 1
ATOM 855 C CA . ALA A 1 112 ? 9.710 -14.848 -1.692 1.00 61.84 112 ALA A CA 1
ATOM 856 C C . ALA A 1 112 ? 9.460 -13.830 -0.578 1.00 61.84 112 ALA A C 1
ATOM 858 O O . ALA A 1 112 ? 10.189 -12.849 -0.432 1.00 61.84 112 ALA A O 1
ATOM 859 N N . CYS A 1 113 ? 8.450 -14.087 0.251 1.00 63.41 113 CYS A N 1
ATOM 860 C CA . CYS A 1 113 ? 8.461 -13.552 1.606 1.00 63.41 113 CYS A CA 1
ATOM 861 C C . CYS A 1 113 ? 9.734 -14.042 2.314 1.00 63.41 113 CYS A C 1
ATOM 863 O O . CYS A 1 113 ? 10.177 -15.167 2.074 1.00 63.41 113 CYS A O 1
ATOM 865 N N . ALA A 1 114 ? 10.305 -13.235 3.214 1.00 59.22 114 ALA A N 1
ATOM 866 C CA . ALA A 1 114 ? 11.502 -13.606 3.980 1.00 59.22 114 ALA A CA 1
ATOM 867 C C . ALA A 1 114 ? 11.342 -14.932 4.767 1.00 59.22 114 ALA A C 1
ATOM 869 O O . ALA A 1 114 ? 12.337 -15.551 5.135 1.00 59.22 114 ALA A O 1
ATOM 870 N N . SER A 1 115 ? 10.102 -15.394 4.976 1.00 57.94 115 SER A N 1
ATOM 871 C CA . SER A 1 115 ? 9.720 -16.675 5.585 1.00 57.94 115 SER A CA 1
ATOM 872 C C . SER A 1 115 ? 9.680 -17.885 4.627 1.00 57.94 115 SER A C 1
ATOM 874 O O . SER A 1 115 ? 9.405 -18.999 5.065 1.00 57.94 115 SER A O 1
ATOM 876 N N . GLY A 1 116 ? 9.977 -17.724 3.331 1.00 55.09 116 GLY A N 1
ATOM 877 C CA . GLY A 1 116 ? 10.105 -18.836 2.373 1.00 55.09 116 GLY A CA 1
ATOM 878 C C . GLY A 1 116 ? 8.788 -19.428 1.841 1.00 55.09 116 GLY A C 1
ATOM 879 O O . GLY A 1 116 ? 8.824 -20.358 1.041 1.00 55.09 116 GLY A O 1
ATOM 880 N N . THR A 1 117 ? 7.629 -18.887 2.223 1.00 56.91 117 THR A N 1
ATOM 881 C CA . THR A 1 117 ? 6.285 -19.310 1.769 1.00 56.91 117 THR A CA 1
ATOM 882 C C . THR A 1 117 ? 5.696 -18.382 0.700 1.00 56.91 117 THR A C 1
ATOM 884 O O . THR A 1 117 ? 4.559 -17.930 0.808 1.00 56.91 117 THR A O 1
ATOM 887 N N . GLY A 1 118 ? 6.480 -18.049 -0.326 1.00 56.78 118 GLY A N 1
ATOM 888 C CA . GLY A 1 118 ? 6.019 -17.247 -1.463 1.00 56.78 118 GLY A CA 1
ATOM 889 C C . GLY A 1 118 ? 5.443 -18.095 -2.601 1.00 56.78 118 GLY A C 1
ATOM 890 O O . GLY A 1 118 ? 5.931 -19.193 -2.866 1.00 56.78 118 GLY A O 1
ATOM 891 N N . THR A 1 119 ? 4.419 -17.591 -3.292 1.00 55.91 119 THR A N 1
ATOM 892 C CA . THR A 1 119 ? 4.012 -18.101 -4.608 1.00 55.91 119 THR A CA 1
ATOM 893 C C . THR A 1 119 ? 5.018 -17.612 -5.651 1.00 55.91 119 THR A C 1
ATOM 895 O O . THR A 1 119 ? 5.343 -16.428 -5.708 1.00 55.91 119 THR A O 1
ATOM 898 N N . ALA A 1 120 ? 5.558 -18.524 -6.460 1.00 55.41 120 ALA A N 1
ATOM 899 C CA . ALA A 1 120 ? 6.494 -18.183 -7.527 1.00 55.41 120 ALA A CA 1
ATOM 900 C C . ALA A 1 120 ? 5.730 -17.583 -8.718 1.00 55.41 120 ALA A C 1
ATOM 902 O O . ALA A 1 120 ? 5.420 -18.286 -9.675 1.00 55.41 120 ALA A O 1
ATOM 903 N N . GLU A 1 121 ? 5.399 -16.296 -8.635 1.00 61.59 121 GLU A N 1
ATOM 904 C CA . GLU A 1 121 ? 4.806 -15.534 -9.738 1.00 61.59 121 GLU A CA 1
ATOM 905 C C . GLU A 1 121 ? 5.762 -14.425 -10.198 1.00 61.59 121 GLU A C 1
ATOM 907 O O . GLU A 1 121 ? 6.501 -13.854 -9.389 1.00 61.59 121 GLU A O 1
ATOM 912 N N . LEU A 1 122 ? 5.768 -14.163 -11.509 1.00 68.94 122 LEU A N 1
ATOM 913 C CA . LEU A 1 122 ? 6.511 -13.064 -12.127 1.00 68.94 122 LEU A CA 1
ATOM 914 C C . LEU A 1 122 ? 5.801 -11.736 -11.826 1.00 68.94 122 LEU A C 1
ATOM 916 O O . LEU A 1 122 ? 4.571 -11.656 -11.857 1.00 68.94 122 LEU A O 1
ATOM 920 N N . TYR A 1 123 ? 6.572 -10.694 -11.524 1.00 76.19 123 TYR A N 1
ATOM 921 C CA . TYR A 1 123 ? 6.066 -9.373 -11.152 1.00 76.19 123 TYR A CA 1
ATOM 922 C C . TYR A 1 123 ? 6.990 -8.280 -11.682 1.00 76.19 123 TYR A C 1
ATOM 924 O O . TYR A 1 123 ? 8.186 -8.527 -11.750 1.00 76.19 123 TYR A O 1
ATOM 932 N N . LEU A 1 124 ? 6.465 -7.077 -11.964 1.00 80.31 124 LEU A N 1
ATOM 933 C CA . LEU A 1 124 ? 7.291 -5.934 -12.403 1.00 80.31 124 LEU A CA 1
ATOM 934 C C . LEU A 1 124 ? 7.802 -5.093 -11.235 1.00 80.31 124 LEU A C 1
ATOM 936 O O . LEU A 1 124 ? 8.894 -4.528 -11.268 1.00 80.31 124 LEU A O 1
ATOM 940 N N . ALA A 1 125 ? 6.964 -4.927 -10.211 1.00 84.94 125 ALA A N 1
ATOM 941 C CA . ALA A 1 125 ? 7.284 -4.128 -9.038 1.00 84.94 125 ALA A CA 1
ATOM 942 C C . ALA A 1 125 ? 6.612 -4.683 -7.782 1.00 84.94 125 ALA A C 1
ATOM 944 O O . ALA A 1 125 ? 5.477 -5.162 -7.828 1.00 84.94 125 ALA A O 1
ATOM 945 N N . SER A 1 126 ? 7.319 -4.601 -6.657 1.00 84.19 126 SER A N 1
ATOM 946 C CA . SER A 1 126 ? 6.844 -5.050 -5.350 1.00 84.19 126 SER A CA 1
ATOM 947 C C . SER A 1 126 ? 7.182 -4.046 -4.255 1.00 84.19 126 SER A C 1
ATOM 949 O O . SER A 1 126 ? 8.292 -3.506 -4.219 1.00 84.19 126 SER A O 1
ATOM 951 N N . LEU A 1 127 ? 6.260 -3.871 -3.315 1.00 85.25 127 LEU A N 1
ATOM 952 C CA . LEU A 1 127 ? 6.434 -3.102 -2.091 1.00 85.25 127 LEU A CA 1
ATOM 953 C C . LEU A 1 127 ? 6.380 -4.032 -0.882 1.00 85.25 127 LEU A C 1
ATOM 955 O O . LEU A 1 127 ? 5.395 -4.746 -0.681 1.00 85.25 127 LEU A O 1
ATOM 959 N N . THR A 1 128 ? 7.418 -3.976 -0.053 1.00 83.81 128 THR A N 1
ATOM 960 C CA . THR A 1 128 ? 7.488 -4.744 1.196 1.00 83.81 128 THR A CA 1
ATOM 961 C C . THR A 1 128 ? 7.107 -3.857 2.372 1.00 83.81 128 THR A C 1
ATOM 963 O O . THR A 1 128 ? 7.640 -2.753 2.531 1.00 83.81 128 THR A O 1
ATOM 966 N N . ALA A 1 129 ? 6.173 -4.322 3.205 1.00 81.19 129 AL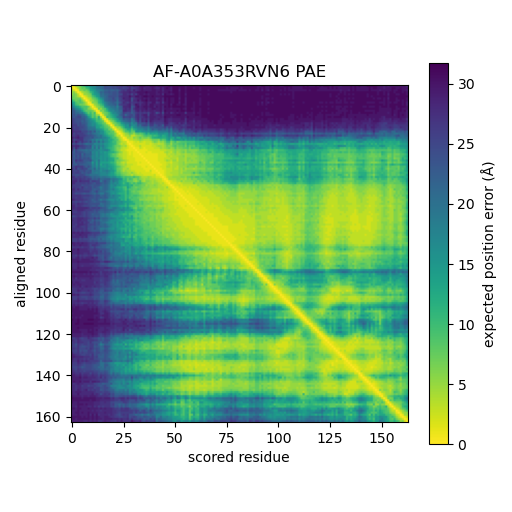A A N 1
ATOM 967 C CA . ALA A 1 129 ? 5.767 -3.604 4.410 1.00 81.19 129 ALA A CA 1
ATOM 968 C C . ALA A 1 129 ? 6.957 -3.371 5.361 1.00 81.19 129 ALA A C 1
ATOM 970 O O . ALA A 1 129 ? 7.879 -4.179 5.417 1.00 81.19 129 ALA A O 1
ATOM 971 N N . ASN A 1 130 ? 6.923 -2.297 6.158 1.00 81.88 130 ASN A N 1
ATOM 972 C CA . ASN A 1 130 ? 8.008 -1.984 7.105 1.00 81.88 130 ASN A CA 1
ATOM 973 C C . ASN A 1 130 ? 8.336 -3.105 8.093 1.00 81.88 130 ASN A C 1
ATOM 975 O O . ASN A 1 130 ? 9.495 -3.295 8.446 1.00 81.88 130 ASN A O 1
ATOM 979 N N . ASP A 1 131 ? 7.310 -3.836 8.511 1.00 77.50 131 ASP A N 1
ATOM 980 C CA . ASP A 1 131 ? 7.427 -4.949 9.448 1.00 77.50 131 ASP A CA 1
ATOM 981 C C . ASP A 1 131 ? 7.657 -6.294 8.728 1.00 77.50 131 ASP A C 1
ATOM 983 O O . ASP A 1 131 ? 7.431 -7.341 9.325 1.00 77.50 131 ASP A O 1
ATOM 987 N N . ASP A 1 132 ? 7.991 -6.271 7.426 1.00 74.12 132 ASP A N 1
ATOM 988 C CA . ASP A 1 132 ? 8.180 -7.432 6.535 1.00 74.12 132 ASP A CA 1
ATOM 989 C C . ASP A 1 132 ? 6.995 -8.437 6.549 1.00 74.12 132 ASP A C 1
ATOM 991 O O . ASP A 1 132 ? 7.115 -9.596 6.166 1.00 74.12 132 ASP A O 1
ATOM 995 N N . SER A 1 133 ? 5.815 -7.981 6.983 1.00 75.81 133 SER A N 1
ATOM 996 C CA . SER A 1 133 ? 4.661 -8.842 7.282 1.00 75.81 133 SER A CA 1
ATOM 997 C C . SER A 1 133 ? 3.831 -9.247 6.056 1.00 75.81 133 SER A C 1
ATOM 999 O O . SER A 1 133 ? 3.146 -10.274 6.081 1.00 75.81 133 SER A O 1
ATOM 1001 N N . TYR A 1 134 ? 3.871 -8.449 4.988 1.00 78.00 134 TYR A N 1
ATOM 1002 C CA . TYR A 1 134 ? 3.228 -8.727 3.703 1.00 78.00 134 TYR A CA 1
ATOM 1003 C C . TYR A 1 134 ? 3.924 -7.961 2.571 1.00 78.00 134 TYR A C 1
ATOM 1005 O O . TYR A 1 134 ? 4.593 -6.946 2.805 1.00 78.00 134 TYR A O 1
ATOM 1013 N N . ILE A 1 135 ? 3.732 -8.451 1.347 1.00 81.62 135 ILE A N 1
ATOM 1014 C CA . ILE A 1 135 ? 4.245 -7.855 0.111 1.00 81.62 135 ILE A CA 1
ATOM 1015 C C . ILE A 1 135 ? 3.064 -7.610 -0.829 1.00 81.62 135 ILE A C 1
ATOM 1017 O O . ILE A 1 135 ? 2.183 -8.464 -0.955 1.00 81.62 135 ILE A O 1
ATOM 1021 N N . ILE A 1 136 ? 3.049 -6.452 -1.486 1.00 83.69 136 ILE A N 1
ATOM 1022 C CA . ILE A 1 136 ? 2.103 -6.139 -2.565 1.00 83.69 136 ILE A CA 1
ATOM 1023 C C . ILE A 1 136 ? 2.899 -6.009 -3.853 1.00 83.69 136 ILE A C 1
ATOM 1025 O O . ILE A 1 136 ? 3.926 -5.331 -3.868 1.00 83.69 136 ILE A O 1
ATOM 1029 N N . TYR A 1 137 ? 2.432 -6.636 -4.920 1.00 83.69 137 TYR A N 1
ATOM 1030 C CA . TYR A 1 137 ? 3.105 -6.615 -6.211 1.00 83.69 137 TYR A CA 1
ATOM 1031 C C . TYR A 1 137 ? 2.116 -6.509 -7.359 1.00 83.69 137 TYR A C 1
ATOM 1033 O O . TYR A 1 137 ? 0.939 -6.853 -7.222 1.00 83.69 137 TYR A O 1
ATOM 1041 N N . VAL A 1 138 ? 2.622 -6.021 -8.487 1.00 84.94 138 VAL A N 1
ATOM 1042 C CA . VAL A 1 138 ? 1.891 -5.902 -9.748 1.00 84.94 138 VAL A CA 1
ATOM 1043 C C . VAL A 1 138 ? 2.432 -6.911 -10.760 1.00 84.94 138 VAL A C 1
ATOM 1045 O O . VAL A 1 138 ? 3.646 -7.009 -10.952 1.00 84.94 138 VAL A O 1
ATOM 1048 N N . LEU A 1 139 ? 1.526 -7.672 -11.380 1.00 82.19 139 LEU A N 1
ATOM 1049 C CA . LEU A 1 139 ? 1.854 -8.657 -12.415 1.00 82.19 139 LEU A CA 1
ATOM 1050 C C . LEU A 1 139 ? 1.834 -8.052 -13.824 1.00 82.19 139 LEU A C 1
ATOM 1052 O O . LEU A 1 139 ? 1.085 -7.111 -14.102 1.00 82.19 139 LEU A O 1
ATOM 1056 N N . GLU A 1 140 ? 2.609 -8.671 -14.716 1.00 75.56 140 GLU A N 1
ATOM 1057 C CA . GLU A 1 140 ? 2.756 -8.304 -16.135 1.00 75.56 140 GLU A CA 1
ATOM 1058 C C . GLU A 1 140 ? 1.482 -8.506 -16.939 1.00 75.56 140 GLU A C 1
ATOM 1060 O O . GLU A 1 140 ? 1.153 -7.678 -17.785 1.00 75.56 140 GLU A O 1
ATOM 1065 N N . ASP A 1 141 ? 0.721 -9.555 -16.638 1.00 73.06 141 ASP A N 1
ATOM 1066 C CA . ASP A 1 141 ? -0.344 -9.995 -17.531 1.00 73.06 141 ASP A CA 1
ATOM 1067 C C . ASP A 1 141 ? -1.539 -9.040 -17.628 1.00 73.06 141 ASP A C 1
ATOM 1069 O O . ASP A 1 141 ? -2.290 -9.168 -18.587 1.00 73.06 141 ASP A O 1
ATOM 1073 N N . ASN A 1 142 ? -1.769 -8.138 -16.654 1.00 70.69 142 ASN A N 1
ATOM 1074 C CA . ASN A 1 142 ? -2.968 -7.272 -16.624 1.00 70.69 142 ASN A CA 1
ATOM 1075 C C . ASN A 1 142 ? -2.951 -6.137 -15.569 1.00 70.69 142 ASN A C 1
ATOM 1077 O O . ASN A 1 142 ? -4.015 -5.724 -15.105 1.00 70.69 142 ASN A O 1
ATOM 1081 N N . ALA A 1 143 ? -1.786 -5.665 -15.109 1.00 76.56 143 ALA A N 1
ATOM 1082 C CA . ALA A 1 143 ? -1.692 -4.712 -13.985 1.00 76.56 143 ALA A CA 1
ATOM 1083 C C . ALA A 1 143 ? -2.379 -5.200 -12.690 1.00 76.56 143 ALA A C 1
ATOM 1085 O O . ALA A 1 143 ? -2.749 -4.413 -11.815 1.00 76.56 143 ALA A O 1
ATOM 1086 N N . ARG A 1 144 ? -2.602 -6.514 -12.565 1.00 79.69 144 ARG A N 1
ATOM 1087 C CA . ARG A 1 144 ? -3.303 -7.084 -11.417 1.00 79.69 144 ARG A CA 1
ATOM 1088 C C . ARG A 1 144 ? -2.412 -6.953 -10.194 1.00 79.69 144 ARG A C 1
ATOM 1090 O O . ARG A 1 144 ? -1.256 -7.367 -10.223 1.00 79.69 144 ARG A O 1
ATOM 1097 N N . MET A 1 145 ? -2.975 -6.418 -9.118 1.00 80.88 145 MET A N 1
ATOM 1098 C CA . MET A 1 145 ? -2.285 -6.333 -7.841 1.00 80.88 145 MET A CA 1
ATOM 1099 C C . MET A 1 145 ? -2.625 -7.524 -6.976 1.00 80.88 145 MET A C 1
ATOM 1101 O O . MET A 1 145 ? -3.801 -7.828 -6.755 1.00 80.88 145 MET A O 1
ATOM 1105 N N . VAL A 1 146 ? -1.592 -8.175 -6.465 1.00 79.38 146 VAL A N 1
ATOM 1106 C CA . VAL A 1 146 ? -1.730 -9.295 -5.546 1.00 79.38 146 VAL A CA 1
ATOM 1107 C C . VAL A 1 146 ? -1.010 -8.946 -4.255 1.00 79.38 146 VAL A C 1
ATOM 1109 O O . VAL A 1 146 ? 0.055 -8.330 -4.242 1.00 79.38 146 VAL A O 1
ATOM 1112 N N . CYS A 1 147 ? -1.646 -9.307 -3.148 1.00 80.75 147 CYS A N 1
ATOM 1113 C CA . CYS A 1 147 ? -1.076 -9.189 -1.820 1.00 80.75 147 CYS A CA 1
ATOM 1114 C C . CYS A 1 147 ? -0.769 -10.597 -1.320 1.00 80.75 147 CYS A C 1
ATOM 1116 O O . CYS A 1 147 ? -1.685 -11.412 -1.174 1.00 80.75 147 CYS A O 1
ATOM 1118 N N . THR A 1 148 ? 0.504 -10.863 -1.035 1.00 78.56 148 THR A N 1
ATOM 1119 C CA . THR A 1 148 ? 0.947 -12.124 -0.436 1.00 78.56 148 THR A CA 1
ATOM 1120 C C . THR A 1 148 ? 1.326 -11.881 1.027 1.00 78.56 148 THR A C 1
ATOM 1122 O O . THR A 1 148 ? 2.183 -11.037 1.312 1.00 78.56 148 THR A O 1
ATOM 1125 N N . PRO A 1 149 ? 0.691 -12.585 1.981 1.00 76.69 149 PRO A N 1
ATOM 1126 C CA . PRO A 1 149 ? 1.069 -12.513 3.385 1.00 76.69 149 PRO A CA 1
ATOM 1127 C C . PRO A 1 149 ? 2.330 -13.328 3.684 1.00 76.69 149 PRO A C 1
ATOM 1129 O O . PRO A 1 149 ? 2.494 -14.417 3.142 1.00 76.69 149 PRO A O 1
ATOM 1132 N N . CYS A 1 150 ? 3.168 -12.852 4.609 1.00 73.31 150 CYS A N 1
ATOM 1133 C CA . CYS A 1 150 ? 4.368 -13.586 5.017 1.00 73.31 150 CYS A CA 1
ATOM 1134 C C . CYS A 1 150 ? 4.153 -14.466 6.260 1.00 73.31 150 CYS A C 1
ATOM 1136 O O . CYS A 1 150 ? 4.729 -15.545 6.313 1.00 73.31 150 CYS A O 1
ATOM 1138 N N . ASP A 1 151 ? 3.282 -14.059 7.200 1.00 64.12 151 ASP A N 1
ATOM 1139 C CA . ASP A 1 151 ? 3.038 -14.796 8.460 1.00 64.12 151 ASP A CA 1
ATOM 1140 C C . ASP A 1 151 ? 1.560 -14.795 8.948 1.00 64.12 151 ASP A C 1
ATOM 1142 O O . ASP A 1 151 ? 1.239 -15.411 9.964 1.00 64.12 151 ASP A O 1
ATOM 1146 N N . SER A 1 152 ? 0.621 -14.095 8.284 1.00 60.31 152 SER A N 1
ATOM 1147 C CA . SER A 1 152 ? -0.820 -14.073 8.657 1.00 60.31 152 SER A CA 1
ATOM 1148 C C . SER A 1 152 ? -1.719 -13.471 7.565 1.00 60.31 152 SER A C 1
ATOM 1150 O O . SER A 1 152 ? -1.223 -12.749 6.714 1.00 60.31 152 SER A O 1
ATOM 1152 N N . VAL A 1 153 ? -3.046 -13.695 7.589 1.00 62.56 153 VAL A N 1
ATOM 1153 C CA . VAL A 1 153 ? -4.008 -13.210 6.563 1.00 62.56 153 VAL A CA 1
ATOM 1154 C C . VAL A 1 153 ? -4.239 -11.683 6.630 1.00 62.56 153 VAL A C 1
ATOM 1156 O O . VAL A 1 153 ? -5.326 -11.197 6.933 1.00 62.56 153 VAL A O 1
ATOM 1159 N N . ILE A 1 154 ? -3.196 -10.893 6.376 1.00 67.81 154 ILE A N 1
ATOM 1160 C CA . ILE A 1 154 ? -3.223 -9.420 6.425 1.00 67.81 154 ILE A CA 1
ATOM 1161 C C . ILE A 1 154 ? -3.937 -8.842 5.192 1.00 67.81 154 ILE A C 1
ATOM 1163 O O . ILE A 1 154 ? -4.551 -7.777 5.260 1.00 67.81 154 ILE A O 1
ATOM 1167 N N . CYS A 1 155 ? -3.912 -9.571 4.077 1.00 67.62 155 CYS A N 1
ATOM 1168 C CA . CYS A 1 155 ? -4.428 -9.114 2.790 1.00 67.62 155 CYS A CA 1
ATOM 1169 C C . CYS A 1 155 ? -5.966 -9.018 2.736 1.00 67.62 155 CYS A C 1
ATOM 1171 O O . CYS A 1 155 ? -6.494 -8.097 2.115 1.00 67.62 155 CYS A O 1
ATOM 1173 N N . THR A 1 156 ? -6.705 -9.881 3.449 1.00 61.38 156 THR A N 1
ATOM 1174 C CA . THR A 1 156 ? -8.185 -9.862 3.462 1.00 61.38 156 THR A CA 1
ATOM 1175 C C . THR A 1 156 ? -8.770 -8.728 4.298 1.00 61.38 156 THR A C 1
ATOM 1177 O O . THR A 1 156 ? -9.830 -8.206 3.958 1.00 61.38 156 THR A O 1
ATOM 1180 N N . SER A 1 157 ? -8.090 -8.279 5.361 1.00 57.94 157 SER A N 1
ATOM 1181 C CA . SER A 1 157 ? -8.567 -7.128 6.146 1.00 57.94 157 SER A CA 1
ATOM 1182 C C . SER A 1 157 ? -8.283 -5.782 5.463 1.00 57.94 157 SER A C 1
ATOM 1184 O O . SER A 1 157 ? -8.806 -4.756 5.893 1.00 57.94 157 SER A O 1
ATOM 1186 N N . GLY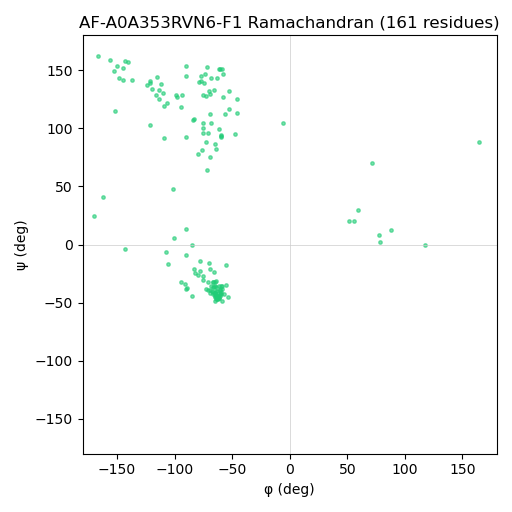 A 1 158 ? -7.416 -5.775 4.445 1.00 58.09 158 GLY A N 1
ATOM 1187 C CA . GLY A 1 158 ? -6.968 -4.588 3.714 1.00 58.09 158 GLY A CA 1
ATOM 1188 C C . GLY A 1 158 ? -7.815 -4.219 2.493 1.00 58.09 158 GLY A C 1
ATOM 1189 O O . GLY A 1 158 ? -7.626 -3.131 1.960 1.00 58.09 158 GLY A O 1
ATOM 1190 N N . GLY A 1 159 ? -8.754 -5.076 2.076 1.00 55.16 159 GLY A N 1
ATOM 1191 C CA . GLY A 1 159 ? -9.615 -4.837 0.911 1.00 55.16 159 GLY A CA 1
ATOM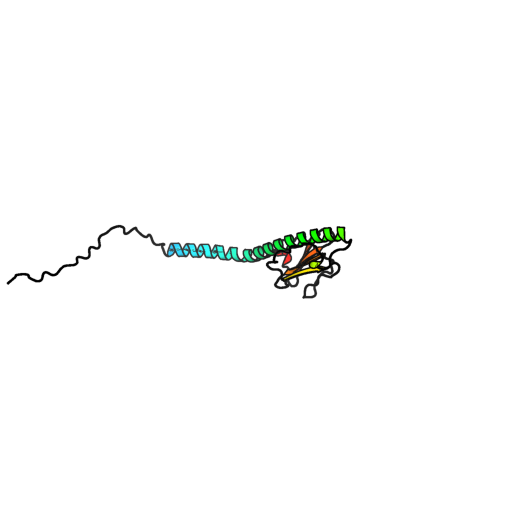 1192 C C . GLY A 1 159 ? -9.051 -5.306 -0.433 1.00 55.16 159 GLY A C 1
ATOM 1193 O O . GLY A 1 159 ? -9.629 -4.962 -1.459 1.00 55.16 159 GLY A O 1
ATOM 1194 N N . TYR A 1 160 ? -7.975 -6.097 -0.443 1.00 57.56 160 TYR A N 1
ATOM 1195 C CA . TYR A 1 160 ? -7.533 -6.770 -1.663 1.00 57.56 160 TYR A CA 1
ATOM 1196 C C . TYR A 1 160 ? -8.530 -7.865 -2.032 1.00 57.56 160 TYR A C 1
ATOM 1198 O O . TYR A 1 160 ? -8.953 -8.647 -1.177 1.00 57.56 160 TYR A O 1
ATOM 1206 N N . GLN A 1 161 ? -8.934 -7.898 -3.299 1.00 48.41 161 GLN A N 1
ATOM 1207 C CA . GLN A 1 161 ? -9.812 -8.948 -3.796 1.00 48.41 161 GLN A CA 1
ATOM 1208 C C . GLN A 1 161 ? -8.996 -10.242 -3.889 1.00 48.41 161 GLN A C 1
ATOM 1210 O O . GLN A 1 161 ? -7.911 -10.256 -4.465 1.00 48.41 161 GLN A O 1
ATOM 1215 N N . THR A 1 162 ? -9.499 -11.318 -3.288 1.00 40.97 162 THR A N 1
ATOM 1216 C CA . THR A 1 162 ? -9.011 -12.667 -3.576 1.00 40.97 162 THR A CA 1
ATOM 1217 C C . THR A 1 162 ? -9.595 -13.047 -4.931 1.00 40.97 162 THR A C 1
ATOM 1219 O O . THR A 1 162 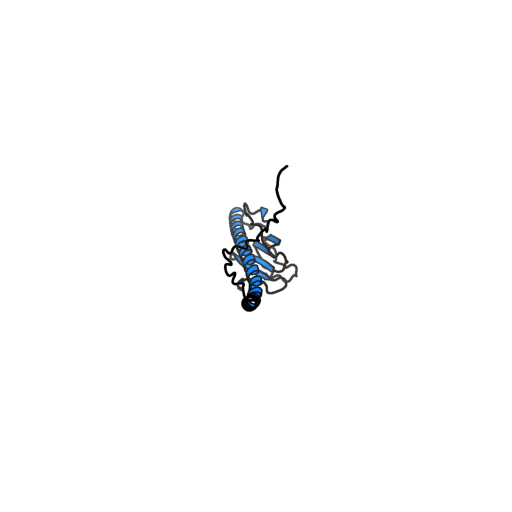? -10.804 -13.269 -5.017 1.00 40.97 162 THR A O 1
ATOM 1222 N N . TRP A 1 163 ? -8.775 -13.021 -5.975 1.00 46.66 163 TRP A N 1
ATOM 1223 C CA . TRP A 1 163 ? -9.133 -13.577 -7.278 1.00 46.66 163 TRP A CA 1
ATOM 1224 C C . TRP A 1 163 ? -8.762 -15.054 -7.295 1.00 46.66 163 TRP A C 1
ATOM 1226 O O . TRP A 1 163 ? -7.598 -15.348 -6.945 1.00 46.66 163 TRP A O 1
#

Nearest PDB structures (foldseek):
  8qqd-assembly1_d  TM=6.515E-01  e=2.778E-03  Thermus thermophilus
  7xn7-assembly1_M  TM=4.578E-01  e=6.403E-01  Komagataella phaffii
  6e7o-assembly1_A  TM=6.035E-01  e=3.087E+00  Homo sapiens
  3pnw-assembly1_C  TM=5.094E-01  e=5.215E+00  Homo sapiens

Sequence (163 aa):
MSIGKNKKIPLKLRCSLLLYKQCRGFTLAELTVVVIIIGILAAVSLPRLSAFSRKVKNQEAEMVLLHIYDAQIDYNREVGNYANNVGSLAEVSVPALKGFKSLTISDSSTIACASGTGTAELYLASLTANDDSYIIYVLEDNARMVCTPCDSVICTSGGYQTW

Solvent-accessible surface area (backbone atoms only — not comparable to full-atom values): 10003 Å² total; per-residue (Å²): 137,85,85,82,81,90,72,86,78,82,82,72,81,74,83,71,91,79,78,87,66,80,76,78,67,84,50,72,70,60,52,50,54,50,54,52,52,54,50,56,54,47,68,71,49,56,75,54,50,61,46,49,54,49,27,54,42,50,53,52,50,50,56,53,52,51,56,48,50,53,47,35,52,55,43,24,74,76,71,74,47,66,50,62,41,70,87,72,40,83,85,72,80,74,68,85,62,77,65,41,67,45,80,48,39,30,71,78,50,64,49,62,37,97,74,71,73,41,66,82,47,65,32,47,39,36,39,31,30,63,80,62,48,34,38,41,33,30,30,78,93,71,71,48,71,46,64,50,47,46,83,53,82,58,40,69,68,43,72,57,77,88,125